Protein AF-A0A972CKQ6-F1 (afdb_monomer_lite)

Secondary structure (DSSP, 8-state):
-HHHHHHHHHHHH----HHHHHHHHHHHHHTT--HHHHHHHHHHHHH--TTTHHHHHHHH-HHHHHHHHHHHHHHHHHHHHHHHHH-

Sequence (87 aa):
WYGTIAGALVGSITLIPAFVAFPMAAILLENGAGYMQLSAFVSTLTMVGLITVPLEVKFFGRKFTLIRNLMAFLLAFVVAFVIGKVV

pLDDT: mean 79.5, std 4.68, range [60.28, 86.56]

Foldseek 3Di:
DVLQVVLLVVLLVDQDDPVVLVVVLVVCVVVPNDPLNSLSNSQNNVQRPPVCQVVCCVVPNNVVNVVSNVVSSVVSNVRSVVRVVVD

Structure (mmCIF, N/CA/C/O backbone):
data_AF-A0A972CKQ6-F1
#
_entry.id   AF-A0A972CKQ6-F1
#
loop_
_atom_site.group_PDB
_atom_site.id
_atom_site.type_symbol
_atom_site.label_atom_id
_atom_site.label_alt_id
_atom_site.label_comp_id
_atom_site.label_asym_id
_atom_site.label_entity_id
_atom_site.label_seq_id
_atom_site.pdbx_PDB_ins_code
_atom_site.Cartn_x
_atom_site.Cartn_y
_atom_site.Cartn_z
_atom_site.occupancy
_atom_site.B_iso_or_equiv
_atom_site.auth_seq_id
_atom_site.auth_comp_id
_atom_site.auth_asym_id
_atom_site.auth_atom_id
_atom_site.pdbx_PDB_model_num
ATOM 1 N N . TRP A 1 1 ? 6.980 -13.103 -8.942 1.00 66.19 1 TRP A N 1
ATOM 2 C CA . TRP A 1 1 ? 5.845 -13.044 -7.996 1.00 66.19 1 TRP A CA 1
ATOM 3 C C . TRP A 1 1 ? 6.216 -12.708 -6.560 1.00 66.19 1 TRP A C 1
ATOM 5 O O . TRP A 1 1 ? 5.537 -11.862 -5.994 1.00 66.19 1 TRP A O 1
ATOM 15 N N . TYR A 1 2 ? 7.274 -13.282 -5.973 1.00 73.81 2 TYR A N 1
ATOM 16 C CA . TYR A 1 2 ? 7.664 -12.963 -4.587 1.00 73.81 2 TYR A CA 1
ATOM 17 C C . TYR A 1 2 ? 7.857 -11.455 -4.328 1.00 73.81 2 TYR A C 1
ATOM 19 O O . TYR A 1 2 ? 7.331 -10.940 -3.347 1.00 73.81 2 TYR A O 1
ATOM 27 N N . GLY A 1 3 ? 8.485 -10.721 -5.258 1.00 76.62 3 GLY A N 1
ATOM 28 C CA . GLY A 1 3 ? 8.624 -9.258 -5.163 1.00 76.62 3 GLY A CA 1
ATOM 29 C C . GLY A 1 3 ? 7.300 -8.482 -5.217 1.00 76.62 3 GLY A C 1
ATOM 30 O O . GLY A 1 3 ? 7.185 -7.421 -4.621 1.00 76.62 3 GLY A O 1
ATOM 31 N N . THR A 1 4 ? 6.269 -9.017 -5.876 1.00 77.88 4 THR A N 1
ATOM 32 C CA . THR A 1 4 ? 4.940 -8.386 -5.951 1.00 77.88 4 THR A CA 1
ATOM 33 C C . THR A 1 4 ? 4.196 -8.526 -4.632 1.00 77.88 4 THR A C 1
ATOM 35 O O . THR A 1 4 ? 3.594 -7.568 -4.163 1.00 77.88 4 THR A O 1
ATOM 38 N N . ILE A 1 5 ? 4.280 -9.704 -4.008 1.00 79.12 5 ILE A N 1
ATOM 39 C CA . ILE A 1 5 ? 3.701 -9.947 -2.682 1.00 79.12 5 ILE A CA 1
ATOM 40 C C . ILE A 1 5 ? 4.419 -9.081 -1.640 1.00 79.12 5 ILE A C 1
ATOM 42 O O . ILE A 1 5 ? 3.764 -8.431 -0.831 1.00 79.12 5 ILE A O 1
ATOM 46 N N . ALA A 1 6 ? 5.754 -9.013 -1.702 1.00 80.06 6 ALA A N 1
ATOM 47 C CA . ALA A 1 6 ? 6.545 -8.149 -0.830 1.00 80.06 6 ALA A CA 1
ATOM 48 C C . ALA A 1 6 ? 6.192 -6.662 -1.019 1.00 80.06 6 ALA A C 1
ATOM 50 O O . ALA A 1 6 ? 5.941 -5.971 -0.037 1.00 80.06 6 ALA A O 1
ATOM 51 N N . GLY A 1 7 ? 6.085 -6.185 -2.264 1.00 79.81 7 GLY A N 1
ATOM 52 C CA . GLY A 1 7 ? 5.677 -4.811 -2.574 1.00 79.81 7 GLY A CA 1
ATOM 53 C C . GLY A 1 7 ? 4.264 -4.487 -2.086 1.00 79.81 7 GLY A C 1
ATOM 54 O O . GLY A 1 7 ? 4.055 -3.458 -1.449 1.00 79.81 7 GLY A O 1
ATOM 55 N N . ALA A 1 8 ? 3.307 -5.394 -2.295 1.00 78.62 8 ALA A N 1
ATOM 56 C CA . ALA A 1 8 ? 1.940 -5.240 -1.808 1.00 78.62 8 ALA A CA 1
ATOM 57 C C . ALA A 1 8 ? 1.883 -5.142 -0.273 1.00 78.62 8 ALA A C 1
ATOM 59 O O . ALA A 1 8 ? 1.181 -4.280 0.262 1.00 78.62 8 ALA A O 1
ATOM 60 N N . LEU A 1 9 ? 2.638 -5.992 0.434 1.00 80.19 9 LEU A N 1
ATOM 61 C CA . LEU A 1 9 ? 2.712 -5.994 1.897 1.00 80.19 9 LEU A CA 1
ATOM 62 C C . LEU A 1 9 ? 3.351 -4.720 2.441 1.00 80.19 9 LEU A C 1
ATOM 64 O O . LEU A 1 9 ? 2.772 -4.093 3.324 1.00 80.19 9 LEU A O 1
ATOM 68 N N . VAL A 1 10 ? 4.503 -4.316 1.899 1.00 81.56 10 VAL A N 1
ATOM 69 C CA . VAL A 1 10 ? 5.183 -3.087 2.329 1.00 81.56 10 VAL A CA 1
ATOM 70 C C . VAL A 1 10 ? 4.272 -1.890 2.083 1.00 81.56 10 VAL A C 1
ATOM 72 O O . VAL A 1 10 ? 3.972 -1.174 3.032 1.00 81.56 10 VAL A O 1
ATOM 75 N N . GLY A 1 11 ? 3.735 -1.745 0.866 1.00 77.50 11 GLY A N 1
ATOM 76 C CA . GLY A 1 11 ? 2.823 -0.655 0.518 1.00 77.50 11 GLY A CA 1
ATOM 77 C C . GLY A 1 11 ? 1.571 -0.611 1.398 1.00 77.50 11 GLY A C 1
ATOM 78 O O . GLY A 1 11 ? 1.140 0.464 1.783 1.00 77.50 11 GLY A O 1
ATOM 79 N N . SER A 1 12 ? 1.042 -1.761 1.823 1.00 73.00 12 SER A N 1
ATOM 80 C CA . SER A 1 12 ? -0.111 -1.806 2.735 1.00 73.00 12 SER A CA 1
ATOM 81 C C . SER A 1 12 ? 0.199 -1.265 4.133 1.00 73.00 12 SER A C 1
ATOM 83 O O . SER A 1 12 ? -0.679 -0.693 4.775 1.00 73.00 12 SER A O 1
ATOM 85 N N . ILE A 1 13 ? 1.421 -1.479 4.629 1.00 76.00 13 ILE A N 1
ATOM 86 C CA . ILE A 1 13 ? 1.851 -1.049 5.968 1.00 76.00 13 ILE A CA 1
ATOM 87 C C . ILE A 1 13 ? 2.248 0.430 5.949 1.00 76.00 13 ILE A C 1
ATOM 89 O O . ILE A 1 13 ? 1.973 1.161 6.900 1.00 76.00 13 ILE A O 1
ATOM 93 N N . THR A 1 14 ? 2.893 0.883 4.875 1.00 72.31 14 THR A N 1
ATOM 94 C CA . THR A 1 14 ? 3.379 2.257 4.743 1.00 72.31 14 THR A CA 1
ATOM 95 C C . THR A 1 14 ? 2.331 3.172 4.125 1.00 72.31 14 THR A C 1
ATOM 97 O O . THR A 1 14 ? 2.077 3.105 2.927 1.00 72.31 14 THR A O 1
ATOM 100 N N . LEU A 1 15 ? 1.797 4.101 4.918 1.00 68.88 15 LEU A N 1
ATOM 101 C CA . LEU A 1 15 ? 0.959 5.180 4.404 1.00 68.88 15 LEU A CA 1
ATOM 102 C C . LEU A 1 15 ? 1.843 6.398 4.110 1.00 68.88 15 LEU A C 1
ATOM 104 O O . LEU A 1 15 ? 2.133 7.199 4.998 1.00 68.88 15 LEU A O 1
ATOM 108 N N . ILE A 1 16 ? 2.322 6.500 2.873 1.00 77.69 16 ILE A N 1
ATOM 109 C CA . ILE A 1 16 ? 3.168 7.611 2.426 1.00 77.69 16 ILE A CA 1
ATOM 110 C C . ILE A 1 16 ? 2.344 8.493 1.475 1.00 77.69 16 ILE A C 1
ATOM 112 O O . ILE A 1 16 ? 1.603 7.964 0.645 1.00 77.69 16 ILE A O 1
ATOM 116 N N . PRO A 1 17 ? 2.448 9.831 1.550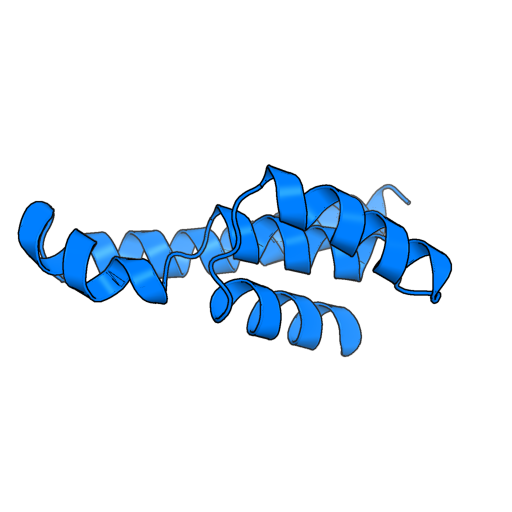 1.00 77.19 17 PRO A N 1
ATOM 117 C CA . PRO A 1 17 ? 1.779 10.708 0.598 1.00 77.19 17 PRO A CA 1
ATOM 118 C C . PRO A 1 17 ? 2.166 10.407 -0.856 1.00 77.19 17 PRO A C 1
ATOM 120 O O . PRO A 1 17 ? 3.330 10.136 -1.159 1.00 77.19 17 PRO A O 1
ATOM 123 N N . ALA A 1 18 ? 1.206 10.544 -1.776 1.00 76.19 18 ALA A N 1
ATOM 124 C CA . ALA A 1 18 ? 1.402 10.230 -3.194 1.00 76.19 18 ALA A CA 1
ATOM 125 C C . ALA A 1 18 ? 2.601 10.969 -3.826 1.00 76.19 18 ALA A C 1
ATOM 127 O O . ALA A 1 18 ? 3.320 10.393 -4.636 1.00 76.19 18 ALA A O 1
ATOM 128 N N . PHE A 1 19 ? 2.879 12.210 -3.409 1.00 79.31 19 PHE A N 1
ATOM 129 C CA . PHE A 1 19 ? 4.004 12.997 -3.931 1.00 79.31 19 PHE A CA 1
ATOM 130 C C . PHE A 1 19 ? 5.390 12.419 -3.584 1.00 79.31 19 PHE A C 1
ATOM 132 O O . PHE A 1 19 ? 6.348 12.695 -4.297 1.00 79.31 19 PHE A O 1
ATOM 139 N N . VAL A 1 20 ? 5.505 11.603 -2.530 1.00 82.31 20 VAL A N 1
ATOM 140 C CA . VAL A 1 20 ? 6.741 10.869 -2.180 1.00 82.31 20 VAL A CA 1
ATOM 141 C C . VAL A 1 20 ? 6.736 9.465 -2.794 1.00 82.31 20 VAL A C 1
ATOM 143 O O . VAL A 1 20 ? 7.790 8.918 -3.120 1.00 82.31 20 VAL A O 1
ATOM 146 N N . ALA A 1 21 ? 5.550 8.893 -3.012 1.00 81.31 21 ALA A N 1
ATOM 147 C CA . ALA A 1 21 ? 5.391 7.570 -3.603 1.00 81.31 21 ALA A CA 1
ATOM 148 C C . ALA A 1 21 ? 5.902 7.493 -5.051 1.00 81.31 21 ALA A C 1
ATOM 150 O O . ALA A 1 21 ? 6.530 6.503 -5.415 1.00 81.31 21 ALA A O 1
ATOM 151 N N . PHE A 1 22 ? 5.675 8.527 -5.872 1.00 81.44 22 PHE A N 1
ATOM 152 C CA . PHE A 1 22 ? 6.122 8.529 -7.273 1.00 81.44 22 PHE A CA 1
ATOM 153 C C . PHE A 1 22 ? 7.657 8.544 -7.433 1.00 81.44 22 PHE A C 1
ATOM 155 O O . PHE A 1 22 ? 8.166 7.707 -8.179 1.00 81.44 22 PHE A O 1
ATOM 162 N N . PRO A 1 23 ? 8.428 9.396 -6.722 1.00 86.56 23 PRO A N 1
ATOM 163 C CA . PRO A 1 23 ? 9.890 9.304 -6.715 1.00 86.56 23 PRO A CA 1
ATOM 164 C C . PRO A 1 23 ? 10.402 7.956 -6.203 1.00 86.56 23 PRO A C 1
ATOM 166 O O . PRO A 1 23 ? 11.311 7.380 -6.790 1.00 86.56 23 PRO A O 1
ATOM 169 N N . MET A 1 24 ? 9.795 7.412 -5.143 1.00 84.12 24 MET A N 1
ATOM 170 C CA . MET A 1 24 ? 10.154 6.081 -4.647 1.00 84.12 24 MET A CA 1
ATOM 171 C C . MET A 1 24 ? 9.917 4.991 -5.690 1.00 84.12 24 MET A C 1
ATOM 173 O O . MET A 1 24 ? 10.729 4.079 -5.823 1.00 84.12 24 MET A O 1
ATOM 177 N N . ALA A 1 25 ? 8.815 5.092 -6.431 1.00 83.38 25 ALA A N 1
ATOM 178 C CA . ALA A 1 25 ? 8.504 4.181 -7.514 1.00 83.38 25 ALA A CA 1
ATOM 179 C C . ALA A 1 25 ? 9.554 4.267 -8.641 1.00 83.38 25 ALA A C 1
ATOM 181 O O . ALA A 1 25 ? 10.017 3.238 -9.131 1.00 83.38 25 ALA A O 1
ATOM 182 N N . ALA A 1 26 ? 9.994 5.475 -9.000 1.00 82.94 26 ALA A N 1
ATOM 183 C CA . ALA A 1 26 ? 11.069 5.674 -9.972 1.00 82.94 26 ALA A CA 1
ATOM 184 C C . ALA A 1 26 ? 12.401 5.065 -9.496 1.00 82.94 26 ALA A C 1
ATOM 186 O O . ALA A 1 26 ? 13.025 4.311 -10.236 1.00 82.94 26 ALA A O 1
ATOM 187 N N . ILE A 1 27 ? 12.784 5.294 -8.234 1.00 86.06 27 ILE A N 1
ATOM 188 C CA . ILE A 1 27 ? 14.009 4.724 -7.648 1.00 86.06 27 ILE A CA 1
ATOM 189 C C . ILE A 1 27 ? 13.939 3.191 -7.629 1.00 86.06 27 ILE A C 1
ATOM 191 O O . ILE A 1 27 ? 14.910 2.526 -7.979 1.00 86.06 27 ILE A O 1
ATOM 195 N N . LEU A 1 28 ? 12.801 2.598 -7.252 1.00 83.44 28 LEU A N 1
ATOM 196 C CA . LEU A 1 28 ? 12.631 1.140 -7.284 1.00 83.44 28 LEU A CA 1
ATOM 197 C C . LEU A 1 28 ? 12.773 0.584 -8.706 1.00 83.44 28 LEU A C 1
ATOM 199 O O . LEU A 1 28 ? 13.378 -0.472 -8.880 1.00 83.44 28 LEU A O 1
ATOM 203 N N . LEU A 1 29 ? 12.245 1.293 -9.707 1.00 83.88 29 LEU A N 1
ATOM 204 C CA . LEU A 1 29 ? 12.353 0.904 -11.111 1.00 83.88 29 LEU A CA 1
ATOM 205 C C . LEU A 1 29 ? 13.812 0.924 -11.586 1.00 83.88 29 LEU A C 1
ATOM 207 O O . LEU A 1 29 ? 14.272 -0.046 -12.182 1.00 83.88 29 LEU A O 1
ATOM 211 N N . GLU A 1 30 ? 14.553 1.988 -11.268 1.00 84.25 30 GLU A N 1
ATOM 212 C CA . GLU A 1 30 ? 15.979 2.121 -11.598 1.00 84.25 30 GLU A CA 1
ATOM 213 C C . GLU A 1 30 ? 16.846 1.054 -10.916 1.00 84.25 30 GLU A C 1
ATOM 215 O O . GLU A 1 30 ? 17.820 0.578 -11.493 1.00 84.25 30 GLU A O 1
ATOM 220 N N . ASN A 1 31 ? 16.458 0.615 -9.715 1.00 83.50 31 ASN A N 1
ATOM 221 C CA . ASN A 1 31 ? 17.123 -0.467 -8.984 1.00 83.50 31 ASN A CA 1
ATOM 222 C C . ASN A 1 31 ? 16.708 -1.879 -9.453 1.00 83.50 31 ASN A C 1
ATOM 224 O O . ASN A 1 31 ? 17.080 -2.873 -8.828 1.00 83.50 31 ASN A O 1
ATOM 228 N N . GLY A 1 32 ? 15.952 -1.994 -10.551 1.00 79.44 32 GLY A N 1
ATOM 229 C CA . GLY A 1 32 ? 15.609 -3.273 -11.177 1.00 79.44 32 GLY A CA 1
ATOM 230 C C . GLY A 1 32 ? 14.321 -3.926 -10.668 1.00 79.44 32 GLY A C 1
ATOM 231 O O . GLY A 1 32 ? 14.091 -5.109 -10.936 1.00 79.44 32 GLY A O 1
ATOM 232 N N . ALA A 1 33 ? 13.458 -3.198 -9.951 1.00 81.50 33 ALA A N 1
ATOM 233 C CA . ALA A 1 33 ? 12.128 -3.698 -9.619 1.00 81.50 33 ALA A CA 1
ATOM 234 C C . ALA A 1 33 ? 11.264 -3.803 -10.884 1.00 81.50 33 ALA A C 1
ATOM 236 O O . ALA A 1 33 ? 11.210 -2.895 -11.711 1.00 81.50 33 ALA A O 1
ATOM 237 N N . GLY A 1 34 ? 10.533 -4.908 -11.028 1.00 81.88 34 GLY A N 1
ATOM 238 C CA . GLY A 1 34 ? 9.622 -5.078 -12.160 1.00 81.88 34 GLY A CA 1
ATOM 239 C C . GLY A 1 34 ? 8.406 -4.149 -12.062 1.00 81.88 34 GLY A C 1
ATOM 240 O O . GLY A 1 34 ? 7.884 -3.921 -10.969 1.00 81.88 34 GLY A O 1
ATOM 241 N N . TYR A 1 35 ? 7.870 -3.703 -13.204 1.00 80.19 35 TYR A N 1
ATOM 242 C CA . TYR A 1 35 ? 6.636 -2.895 -13.290 1.00 80.19 35 TYR A CA 1
ATOM 243 C C . TYR A 1 35 ? 5.449 -3.512 -12.530 1.00 80.19 35 TYR A C 1
ATOM 245 O O . TYR A 1 35 ? 4.611 -2.826 -11.941 1.00 80.19 35 TYR A O 1
ATOM 253 N N . MET A 1 36 ? 5.417 -4.840 -12.472 1.00 81.62 36 MET A N 1
ATOM 254 C CA . MET A 1 36 ? 4.434 -5.625 -11.733 1.00 81.62 36 MET A CA 1
ATOM 255 C C . MET A 1 36 ? 4.548 -5.488 -10.203 1.00 81.62 36 MET A C 1
ATOM 257 O O . MET A 1 36 ? 3.570 -5.634 -9.481 1.00 81.62 36 MET A O 1
ATOM 261 N N . GLN A 1 37 ? 5.749 -5.244 -9.683 1.00 80.75 37 GLN A N 1
ATOM 262 C CA . GLN A 1 37 ? 6.018 -5.071 -8.249 1.00 80.75 37 GLN A CA 1
ATOM 263 C C . GLN A 1 37 ? 5.708 -3.632 -7.829 1.00 80.75 37 GLN A C 1
ATOM 265 O O . GLN A 1 37 ? 5.111 -3.398 -6.782 1.00 80.75 37 GLN A O 1
ATOM 270 N N . LEU A 1 38 ? 6.052 -2.687 -8.703 1.00 84.44 38 LEU A N 1
ATOM 271 C CA . LEU A 1 38 ? 5.762 -1.265 -8.566 1.00 84.44 38 LEU A CA 1
ATOM 272 C C . LEU A 1 38 ? 4.274 -0.956 -8.552 1.00 84.44 38 LEU A C 1
ATOM 274 O O . LEU A 1 38 ? 3.801 -0.246 -7.672 1.00 84.44 38 LEU A O 1
ATOM 278 N N . SER A 1 39 ? 3.527 -1.522 -9.494 1.00 81.62 39 SER A N 1
ATOM 279 C CA . SER A 1 39 ? 2.072 -1.373 -9.539 1.00 81.62 39 SER A CA 1
ATOM 280 C C . SER A 1 39 ? 1.396 -1.912 -8.283 1.00 81.62 39 SER A C 1
ATOM 282 O O . SER A 1 39 ? 0.547 -1.228 -7.717 1.00 81.62 39 SER A O 1
ATOM 284 N N . ALA A 1 40 ? 1.813 -3.087 -7.799 1.00 83.12 40 ALA A N 1
ATOM 285 C CA . ALA A 1 40 ? 1.330 -3.627 -6.532 1.00 83.12 40 ALA A CA 1
ATOM 286 C C . ALA A 1 40 ? 1.649 -2.697 -5.357 1.00 83.12 40 ALA A C 1
ATOM 288 O O . ALA A 1 40 ? 0.760 -2.403 -4.568 1.00 83.12 40 ALA A O 1
ATOM 289 N N . PHE A 1 41 ? 2.889 -2.207 -5.269 1.00 83.44 41 PHE A N 1
ATOM 290 C CA . PHE A 1 41 ? 3.336 -1.308 -4.207 1.00 83.44 41 PHE A CA 1
ATOM 291 C C . PHE A 1 41 ? 2.568 0.020 -4.199 1.00 83.44 41 PHE A C 1
ATOM 293 O O . PHE A 1 41 ? 2.011 0.402 -3.177 1.00 83.44 41 PHE A O 1
ATOM 300 N N . VAL A 1 42 ? 2.489 0.711 -5.339 1.00 82.88 42 VAL A N 1
ATOM 301 C CA . VAL A 1 42 ? 1.798 2.005 -5.447 1.00 82.88 42 VAL A CA 1
ATOM 302 C C . VAL A 1 42 ? 0.297 1.839 -5.210 1.00 82.88 42 VAL A C 1
ATOM 304 O O . VAL A 1 42 ? -0.309 2.656 -4.515 1.00 82.88 42 VAL A O 1
ATOM 307 N N . SER A 1 43 ? -0.302 0.768 -5.742 1.00 82.81 43 SER A N 1
ATOM 308 C CA . SER A 1 43 ? -1.727 0.490 -5.571 1.00 82.81 43 SER A CA 1
ATOM 309 C C . SER A 1 43 ? -2.074 0.135 -4.127 1.00 82.81 43 SER A C 1
ATOM 311 O O . SER A 1 43 ? -3.107 0.587 -3.642 1.00 82.81 43 SER A O 1
ATOM 313 N N . THR A 1 44 ? -1.257 -0.644 -3.411 1.00 83.19 44 THR A N 1
ATOM 314 C CA . THR A 1 44 ? -1.531 -0.900 -1.990 1.00 83.19 44 THR A CA 1
ATOM 315 C C . THR A 1 44 ? -1.279 0.334 -1.140 1.00 83.19 44 THR A C 1
ATOM 317 O O . THR A 1 44 ? -2.104 0.641 -0.291 1.00 83.19 44 THR A O 1
ATOM 320 N N . LEU A 1 45 ? -0.231 1.102 -1.427 1.00 82.25 45 LEU A N 1
ATOM 321 C CA . LEU A 1 45 ? 0.108 2.317 -0.685 1.00 82.25 45 LE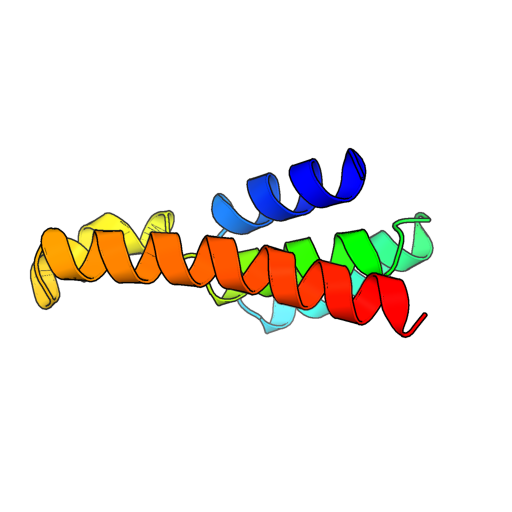U A CA 1
ATOM 322 C C . LEU A 1 45 ? -0.963 3.413 -0.760 1.00 82.25 45 LEU A C 1
ATOM 324 O O . LEU A 1 45 ? -1.170 4.147 0.202 1.00 82.25 45 LEU A O 1
ATOM 328 N N . THR A 1 46 ? -1.665 3.527 -1.889 1.00 79.00 46 THR A N 1
ATOM 329 C CA . THR A 1 46 ? -2.756 4.505 -2.042 1.00 79.00 46 THR A CA 1
ATOM 330 C C . THR A 1 46 ? -4.110 3.981 -1.575 1.00 79.00 46 THR A C 1
ATOM 332 O O . THR A 1 46 ? -4.929 4.757 -1.084 1.00 79.00 46 THR A O 1
ATOM 335 N N . MET A 1 47 ? -4.377 2.687 -1.747 1.00 75.19 47 MET A N 1
ATOM 336 C CA . MET A 1 47 ? -5.724 2.134 -1.580 1.00 75.19 47 MET A CA 1
ATOM 337 C C . MET A 1 47 ? -5.929 1.480 -0.205 1.00 75.19 47 MET A C 1
ATOM 339 O O . MET A 1 47 ? -7.028 1.562 0.357 1.00 75.19 47 MET A O 1
ATOM 343 N N . VAL A 1 48 ? -4.880 0.861 0.349 1.00 75.75 48 VAL A N 1
ATOM 344 C CA . VAL A 1 48 ? -4.898 0.150 1.632 1.00 75.75 48 VAL A CA 1
ATOM 345 C C . VAL A 1 48 ? -4.540 1.126 2.745 1.00 75.75 48 VAL A C 1
ATOM 347 O O . VAL A 1 48 ? -3.459 1.698 2.794 1.00 75.75 48 VAL A O 1
ATOM 350 N N . GLY A 1 49 ? -5.480 1.320 3.660 1.00 68.50 49 GLY A N 1
ATOM 351 C CA . GLY A 1 49 ? -5.381 2.297 4.732 1.00 68.50 49 GLY A CA 1
ATOM 352 C C . GLY A 1 49 ? -5.128 1.658 6.088 1.00 68.50 49 GLY A C 1
ATOM 353 O O . GLY A 1 49 ? -5.848 1.988 7.019 1.00 68.50 49 GLY A O 1
ATOM 354 N N . LEU A 1 50 ? -4.155 0.746 6.250 1.00 68.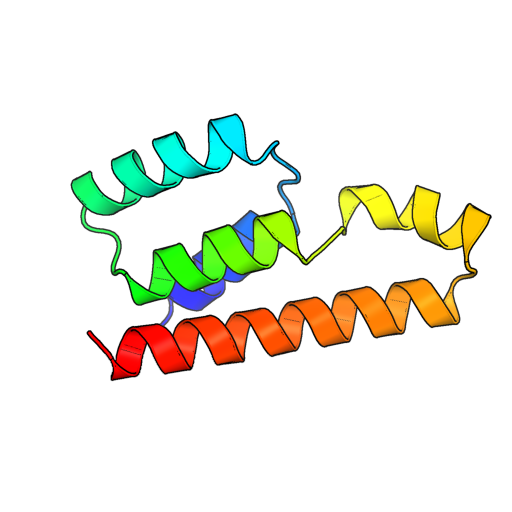56 50 LEU A N 1
ATOM 355 C CA . LEU A 1 50 ? -3.928 0.080 7.553 1.00 68.56 50 LEU A CA 1
ATOM 356 C C . LEU A 1 50 ? -3.672 1.084 8.687 1.00 68.56 50 LEU A C 1
ATOM 358 O O . LEU A 1 50 ? -4.197 0.920 9.787 1.00 68.56 50 LEU A O 1
ATOM 362 N N . ILE A 1 51 ? -2.935 2.160 8.402 1.00 70.94 51 ILE A N 1
ATOM 363 C CA . ILE A 1 51 ? -2.694 3.249 9.360 1.00 70.94 51 ILE A CA 1
ATOM 364 C C . ILE A 1 51 ? -3.960 4.093 9.592 1.00 70.94 51 ILE A C 1
ATOM 366 O O . ILE A 1 51 ? -4.167 4.596 10.696 1.00 70.94 51 ILE A O 1
ATOM 370 N N . THR A 1 52 ? -4.844 4.223 8.595 1.00 72.38 52 THR A N 1
ATOM 371 C CA . THR A 1 52 ? -6.116 4.957 8.728 1.00 72.38 52 THR A CA 1
ATOM 372 C C . THR A 1 52 ? -7.260 4.107 9.280 1.00 72.38 52 THR A C 1
ATOM 374 O O . THR A 1 52 ? -8.301 4.670 9.614 1.00 72.38 52 THR A O 1
ATOM 377 N N . VAL A 1 53 ? -7.078 2.794 9.477 1.00 75.62 53 VAL A N 1
ATOM 378 C 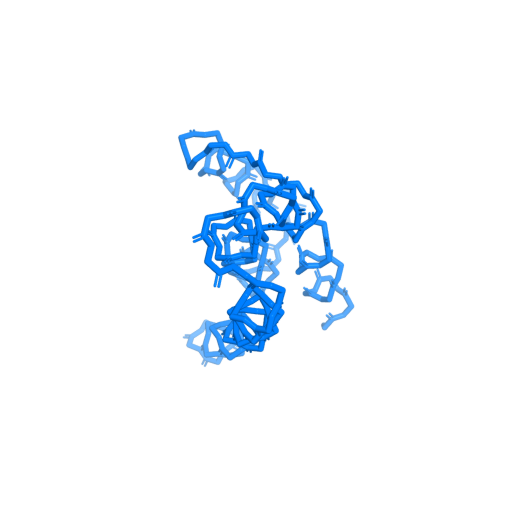CA . VAL A 1 53 ? -8.066 1.892 10.103 1.00 75.62 53 VAL A CA 1
ATOM 379 C C . VAL A 1 53 ? -8.641 2.444 11.415 1.00 75.62 53 VAL A C 1
ATOM 381 O O . VAL A 1 53 ? -9.864 2.493 11.521 1.00 75.62 53 VAL A O 1
ATOM 384 N N . PRO A 1 54 ? -7.857 2.883 12.424 1.00 73.62 54 PRO A N 1
ATOM 385 C CA . PRO A 1 54 ? -8.430 3.399 13.673 1.00 73.62 54 PRO A CA 1
ATOM 386 C C . PRO A 1 54 ? -9.295 4.652 13.469 1.00 73.62 54 PRO A C 1
ATOM 388 O O . PRO A 1 54 ? -10.259 4.862 14.207 1.00 73.62 54 PRO A O 1
ATOM 391 N N . LEU A 1 55 ? -8.973 5.462 12.459 1.00 77.31 55 LEU A N 1
ATOM 392 C CA . LEU A 1 55 ? -9.741 6.639 12.061 1.00 77.31 55 LEU A CA 1
ATOM 393 C C . LEU A 1 55 ? -11.038 6.230 11.351 1.00 77.31 55 LEU A C 1
ATOM 395 O O . LEU A 1 55 ? -12.122 6.636 11.763 1.00 77.31 55 LEU A O 1
ATOM 399 N N . GLU A 1 56 ? -10.956 5.356 10.350 1.00 75.88 56 GLU A N 1
ATOM 400 C CA . GLU A 1 56 ? -12.122 4.849 9.620 1.00 75.88 56 GLU A CA 1
ATOM 401 C C . GLU A 1 56 ? -13.094 4.091 10.520 1.00 75.88 56 GLU A C 1
ATOM 403 O O . GLU A 1 56 ? -14.303 4.249 10.380 1.00 75.88 56 GLU A O 1
ATOM 408 N N . VAL A 1 57 ? -12.592 3.320 11.486 1.00 80.75 57 VAL A N 1
ATOM 409 C CA . VAL A 1 57 ? -13.435 2.600 12.445 1.00 80.75 57 VAL A CA 1
ATOM 410 C C . VAL A 1 57 ? -14.261 3.568 13.293 1.00 80.75 57 VAL A C 1
ATOM 412 O O . VAL A 1 57 ? -15.410 3.254 13.603 1.00 80.75 57 VAL A O 1
ATOM 415 N N . LYS A 1 58 ? -13.707 4.733 13.656 1.00 79.62 58 LYS A N 1
ATOM 416 C CA . LYS A 1 58 ? -14.425 5.759 14.427 1.00 79.62 58 LYS A CA 1
ATOM 417 C C . LYS A 1 58 ? -15.505 6.468 13.608 1.00 79.62 58 LYS A C 1
ATOM 419 O O . LYS A 1 58 ? -16.544 6.789 14.172 1.00 79.62 58 LYS A O 1
ATOM 424 N N . PHE A 1 59 ? -15.272 6.706 12.316 1.00 82.06 59 PHE A N 1
ATOM 425 C CA . PHE A 1 59 ? -16.198 7.463 11.462 1.00 82.06 59 PHE A CA 1
ATOM 426 C C . PHE A 1 59 ? -17.228 6.592 10.724 1.00 82.06 59 PHE A C 1
ATOM 428 O O . PHE A 1 59 ? -18.391 6.970 10.639 1.00 82.06 59 PHE A O 1
ATOM 435 N N . PHE A 1 60 ? -16.826 5.428 10.209 1.00 78.44 60 PHE A N 1
ATOM 436 C CA . PHE A 1 60 ? -17.649 4.563 9.349 1.00 78.44 60 PHE A CA 1
ATOM 437 C C . PHE A 1 60 ? -18.043 3.228 10.001 1.00 78.44 60 PHE A C 1
ATOM 439 O O . PHE A 1 60 ? -18.917 2.519 9.500 1.00 78.44 60 PHE A O 1
ATOM 446 N N . GLY A 1 61 ? -17.421 2.869 11.127 1.00 83.62 61 GLY A N 1
ATOM 447 C CA . GLY A 1 61 ? -17.679 1.620 11.840 1.00 83.62 61 GLY A CA 1
ATOM 448 C C . GLY A 1 61 ? -16.863 0.425 11.327 1.00 83.62 61 GLY A C 1
ATOM 449 O O . GLY A 1 61 ? -16.515 0.310 10.152 1.00 83.62 61 GLY A O 1
ATOM 450 N N . ARG A 1 62 ? -16.577 -0.526 12.232 1.00 79.38 62 ARG A N 1
ATOM 451 C CA . ARG A 1 62 ? -15.640 -1.650 12.000 1.00 79.38 62 ARG A CA 1
ATOM 452 C C . ARG A 1 62 ? -15.930 -2.496 10.761 1.00 7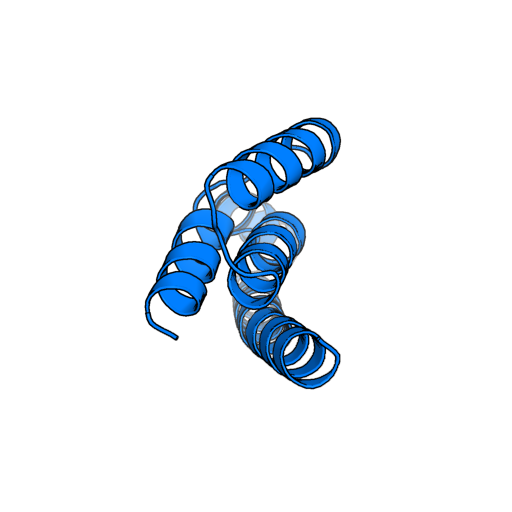9.38 62 ARG A C 1
ATOM 454 O O . ARG A 1 62 ? -14.993 -2.911 10.086 1.00 79.38 62 ARG A O 1
ATOM 461 N N . LYS A 1 63 ? -17.204 -2.780 10.474 1.00 82.31 63 LYS A N 1
ATOM 462 C CA . LYS A 1 63 ? -17.585 -3.656 9.352 1.00 82.31 63 LYS A CA 1
ATOM 463 C C . LYS A 1 63 ? -17.242 -3.022 8.002 1.00 82.31 63 LYS A C 1
ATOM 465 O O . LYS A 1 63 ? -16.732 -3.711 7.126 1.00 82.31 63 LYS A O 1
ATOM 470 N N . PHE A 1 64 ? -17.475 -1.717 7.862 1.00 83.25 64 PHE A N 1
ATOM 471 C CA . PHE A 1 64 ? -17.210 -0.989 6.624 1.00 83.25 64 PHE A CA 1
ATOM 472 C C . PHE A 1 64 ? -15.708 -0.864 6.358 1.00 83.25 64 PHE A C 1
ATOM 474 O O . PHE A 1 64 ? -15.248 -1.205 5.272 1.00 83.25 64 PHE A O 1
ATOM 481 N N . THR A 1 65 ? -14.931 -0.473 7.374 1.00 81.19 65 THR A N 1
ATOM 482 C CA . THR A 1 65 ? -13.465 -0.372 7.279 1.00 81.19 65 THR A CA 1
ATOM 483 C C . THR A 1 65 ? -12.824 -1.690 6.858 1.00 81.19 65 THR A C 1
ATOM 485 O O . THR A 1 65 ? -11.943 -1.711 6.000 1.00 81.19 65 THR A O 1
ATOM 488 N N . LEU A 1 66 ? -13.283 -2.805 7.435 1.00 80.25 66 LEU A N 1
ATOM 489 C CA . LEU A 1 66 ? -12.708 -4.115 7.151 1.00 80.25 66 LEU A CA 1
ATOM 490 C C . LEU A 1 66 ? -12.988 -4.543 5.707 1.00 80.25 66 LEU A C 1
ATOM 492 O O . LEU A 1 66 ? -12.059 -4.943 5.016 1.00 80.25 66 LEU A O 1
ATOM 496 N N . ILE A 1 67 ? -14.225 -4.377 5.224 1.00 83.38 67 ILE A N 1
ATOM 497 C CA . ILE A 1 67 ? -14.589 -4.666 3.827 1.00 83.38 67 ILE A CA 1
ATOM 498 C C . ILE A 1 67 ? -13.805 -3.770 2.862 1.00 83.38 67 ILE A C 1
ATOM 500 O O . ILE A 1 67 ? -13.251 -4.276 1.888 1.00 83.38 67 ILE A O 1
ATOM 504 N N . ARG A 1 68 ? -13.700 -2.464 3.149 1.00 81.75 68 ARG A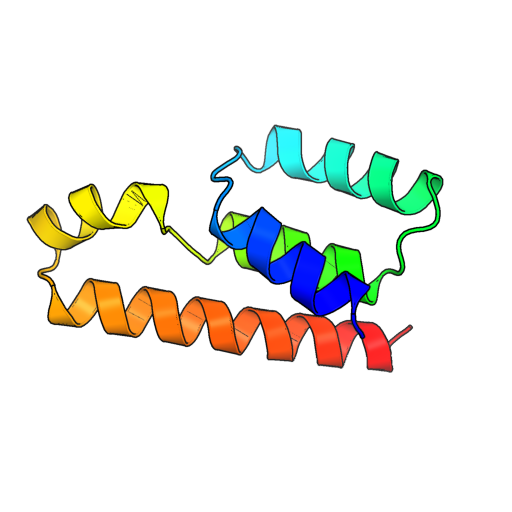 N 1
ATOM 505 C CA . ARG A 1 68 ? -12.977 -1.504 2.301 1.00 81.75 68 ARG A CA 1
ATOM 506 C C . ARG A 1 68 ? -11.513 -1.896 2.142 1.00 81.75 68 ARG A C 1
ATOM 508 O O . ARG A 1 68 ? -11.015 -1.954 1.022 1.00 81.75 68 ARG A O 1
ATOM 515 N N . ASN A 1 69 ? -10.837 -2.195 3.249 1.00 82.50 69 ASN A N 1
ATOM 516 C CA . ASN A 1 69 ? -9.413 -2.507 3.228 1.00 82.50 69 ASN A CA 1
ATOM 517 C C . ASN A 1 69 ? -9.131 -3.865 2.564 1.00 82.50 69 ASN A C 1
ATOM 519 O O . ASN A 1 69 ? -8.155 -4.001 1.832 1.00 82.50 69 ASN A O 1
ATOM 523 N N . LEU A 1 70 ? -10.012 -4.854 2.763 1.00 83.19 70 LEU A N 1
ATOM 524 C CA . LEU A 1 70 ? -9.895 -6.165 2.117 1.00 83.19 70 LEU A CA 1
ATOM 525 C C . LEU A 1 70 ? -10.141 -6.079 0.604 1.00 83.19 70 LEU A C 1
ATOM 527 O O . LEU A 1 70 ? -9.373 -6.644 -0.171 1.00 83.19 70 LEU A O 1
ATOM 531 N N . MET A 1 71 ? -11.172 -5.339 0.174 1.00 82.50 71 MET A N 1
ATOM 532 C CA . MET A 1 71 ? -11.440 -5.102 -1.250 1.00 82.50 71 MET A CA 1
ATOM 533 C C . MET A 1 71 ? -10.309 -4.309 -1.909 1.00 82.50 71 MET A C 1
ATOM 535 O O . MET A 1 71 ? -9.889 -4.667 -3.005 1.00 82.50 71 MET A O 1
ATOM 539 N N . ALA A 1 72 ? -9.775 -3.283 -1.239 1.00 82.94 72 ALA A N 1
ATOM 540 C CA . ALA A 1 72 ? -8.636 -2.509 -1.731 1.00 82.94 72 ALA A CA 1
ATOM 541 C C . ALA A 1 72 ? -7.381 -3.377 -1.910 1.00 82.94 72 ALA A C 1
ATOM 543 O O . ALA A 1 72 ? -6.700 -3.287 -2.931 1.00 82.94 72 ALA A O 1
ATOM 544 N N . PHE A 1 73 ? -7.105 -4.267 -0.953 1.00 81.75 73 PHE A N 1
ATOM 545 C CA . PHE A 1 73 ? -5.984 -5.199 -1.042 1.00 81.75 73 PHE A CA 1
ATOM 546 C C . PHE A 1 73 ? -6.153 -6.185 -2.207 1.00 81.75 73 PHE A C 1
ATOM 548 O O . PHE A 1 73 ? -5.222 -6.383 -2.982 1.00 81.75 73 PHE A O 1
ATOM 555 N N . LEU A 1 74 ? -7.350 -6.753 -2.391 1.00 84.81 74 LEU A N 1
ATOM 556 C CA . LEU A 1 74 ? -7.642 -7.646 -3.519 1.00 84.81 74 LEU A CA 1
ATOM 557 C C . LEU A 1 74 ? -7.537 -6.929 -4.874 1.00 84.81 74 LEU A C 1
ATOM 559 O O . LEU A 1 74 ? -6.943 -7.469 -5.807 1.00 84.81 74 LEU A O 1
ATOM 563 N N . LEU A 1 75 ? -8.059 -5.704 -4.984 1.00 83.12 75 LEU A N 1
ATOM 564 C CA . LEU A 1 75 ? -7.967 -4.904 -6.208 1.00 83.12 75 LEU A CA 1
ATOM 565 C C . LEU A 1 75 ? -6.519 -4.568 -6.570 1.00 83.12 75 LEU A C 1
ATOM 567 O O . LEU A 1 75 ? -6.172 -4.608 -7.747 1.00 83.12 75 LEU A O 1
ATOM 571 N N . ALA A 1 76 ? -5.652 -4.321 -5.587 1.00 81.88 76 ALA A N 1
ATOM 572 C CA . ALA A 1 76 ? -4.238 -4.073 -5.849 1.00 81.88 76 ALA A CA 1
ATOM 573 C C . ALA A 1 76 ? -3.540 -5.271 -6.520 1.00 81.88 76 ALA A C 1
ATOM 575 O O . ALA A 1 76 ? -2.720 -5.080 -7.420 1.00 81.88 76 ALA A O 1
ATOM 576 N N . PHE A 1 77 ? -3.904 -6.508 -6.159 1.00 80.62 77 PHE A N 1
ATOM 577 C CA . PHE A 1 77 ? -3.412 -7.706 -6.851 1.00 80.62 77 PHE A CA 1
ATOM 578 C C . PHE A 1 77 ? -3.935 -7.814 -8.284 1.00 80.62 77 PHE A C 1
ATOM 580 O O . PHE A 1 77 ? -3.183 -8.212 -9.174 1.00 80.62 77 PHE A O 1
ATOM 587 N N . VAL A 1 78 ? -5.192 -7.432 -8.527 1.00 83.62 78 VAL A N 1
ATOM 588 C CA . VAL A 1 78 ? -5.760 -7.390 -9.883 1.00 83.62 78 VAL A CA 1
ATOM 589 C C . VAL A 1 78 ? -5.010 -6.373 -10.743 1.00 83.62 78 VAL A C 1
ATOM 591 O O . VAL A 1 78 ? -4.593 -6.705 -11.849 1.00 83.62 78 VAL A O 1
ATOM 594 N N . VAL A 1 79 ? -4.766 -5.166 -10.226 1.00 81.56 79 VAL A N 1
ATOM 595 C CA . VAL A 1 79 ? -4.005 -4.114 -10.922 1.00 81.56 79 VAL A CA 1
ATOM 596 C C . VAL A 1 79 ? -2.585 -4.582 -11.238 1.00 81.56 79 VAL A C 1
ATOM 598 O O . VAL A 1 79 ? -2.129 -4.445 -12.373 1.00 81.56 79 VAL A O 1
ATOM 601 N N . ALA A 1 80 ? -1.906 -5.194 -10.266 1.00 81.00 80 ALA A N 1
ATOM 602 C CA . ALA A 1 80 ? -0.574 -5.749 -10.466 1.00 81.00 80 ALA A CA 1
ATOM 603 C C . ALA A 1 80 ? -0.559 -6.836 -11.550 1.00 81.00 80 ALA A C 1
ATOM 605 O O . ALA A 1 80 ? 0.330 -6.853 -12.399 1.00 81.00 80 ALA A O 1
ATOM 606 N N . PHE A 1 81 ? -1.558 -7.721 -11.560 1.00 80.88 81 PHE A N 1
ATOM 607 C CA . PHE A 1 81 ? -1.680 -8.777 -12.561 1.00 80.88 81 PHE A CA 1
ATOM 608 C C . PHE A 1 81 ? -1.943 -8.226 -13.967 1.00 80.88 81 PHE A C 1
ATOM 610 O O . PHE A 1 81 ? -1.330 -8.688 -14.925 1.00 80.88 81 PHE A O 1
ATOM 617 N N . VAL A 1 82 ? -2.817 -7.223 -14.094 1.00 83.50 82 VAL A N 1
ATOM 618 C CA . VAL A 1 82 ? -3.097 -6.557 -15.374 1.00 83.50 82 VAL A CA 1
ATOM 619 C C . VAL A 1 82 ? -1.841 -5.866 -15.901 1.00 83.50 82 VAL A C 1
ATOM 621 O O . VAL A 1 82 ? -1.483 -6.064 -17.057 1.00 83.50 82 VAL A O 1
ATOM 624 N N . ILE A 1 83 ? -1.118 -5.125 -15.059 1.00 81.94 83 ILE A N 1
ATOM 625 C CA . ILE A 1 83 ? 0.110 -4.431 -15.475 1.00 81.94 83 ILE A CA 1
ATOM 626 C C . ILE A 1 83 ? 1.212 -5.425 -15.856 1.00 81.94 83 ILE A C 1
ATOM 628 O O . ILE A 1 83 ? 1.879 -5.224 -16.863 1.00 81.94 83 ILE A O 1
ATOM 632 N N . GLY A 1 84 ? 1.352 -6.531 -15.124 1.00 75.94 84 GLY A N 1
ATOM 633 C CA . GLY A 1 84 ? 2.280 -7.609 -15.483 1.00 75.94 84 GLY A CA 1
ATOM 634 C C . GLY A 1 84 ? 1.892 -8.421 -16.724 1.00 75.94 84 GLY A C 1
ATOM 635 O O . GLY A 1 84 ? 2.673 -9.255 -17.165 1.00 75.94 84 GLY A O 1
ATOM 636 N N . LYS A 1 85 ? 0.677 -8.239 -17.253 1.00 76.31 85 LYS A N 1
ATOM 637 C CA . LYS A 1 85 ? 0.214 -8.827 -18.519 1.00 76.31 85 LYS A CA 1
ATOM 638 C C . LYS A 1 85 ? 0.337 -7.861 -19.697 1.00 76.31 85 LYS A C 1
ATOM 640 O O . LYS A 1 85 ? 0.397 -8.324 -20.832 1.00 76.31 85 LYS A O 1
ATOM 645 N N . VAL A 1 86 ? 0.286 -6.556 -19.430 1.00 75.38 86 VAL A N 1
ATOM 646 C CA . VAL A 1 86 ? 0.376 -5.484 -20.433 1.00 75.38 86 VAL A CA 1
ATOM 647 C C . VAL A 1 86 ? 1.829 -5.170 -20.801 1.00 75.38 86 VAL A C 1
ATOM 649 O O . VAL A 1 86 ? 2.079 -4.771 -21.936 1.00 75.38 86 VAL A O 1
ATOM 652 N N . VAL A 1 87 ? 2.763 -5.353 -19.862 1.00 60.28 87 VAL A N 1
ATOM 653 C CA . VAL A 1 87 ? 4.215 -5.169 -20.040 1.00 60.28 87 VAL A CA 1
ATOM 654 C C . VAL A 1 87 ? 4.908 -6.521 -20.085 1.00 60.28 87 VAL A C 1
ATOM 656 O O . VAL A 1 87 ? 5.779 -6.698 -20.962 1.00 60.28 87 VAL A O 1
#

Radius of gyration: 13.31 Å; chains: 1; bounding box: 35×26×35 Å